Protein AF-A0A2P7BGU0-F1 (afdb_monomer_lite)

Radius of gyration: 14.82 Å; chains: 1; bounding box: 44×38×30 Å

pLDDT: mean 78.95, std 13.83, range [40.69, 91.56]

Foldseek 3Di:
DPPPPVVVVVVVVVVVQVVQVVVQVVCVVVVHDADTWPDKAFPVVVCVVVWTWIWTWGDPPPDIWIWTFTADPVRHGPDIDTDD

Organism: NCBI:txid314235

Structure (mmCIF, N/CA/C/O backbone):
data_AF-A0A2P7BGU0-F1
#
_entry.id   AF-A0A2P7BGU0-F1
#
loop_
_atom_site.group_PDB
_atom_site.id
_atom_site.type_symbol
_atom_site.label_atom_id
_atom_site.label_alt_id
_atom_site.label_comp_id
_atom_site.label_asym_id
_atom_site.label_entity_id
_atom_site.label_seq_id
_atom_site.pdbx_PDB_ins_code
_atom_site.Cartn_x
_atom_site.Cartn_y
_atom_site.Cartn_z
_atom_site.occupancy
_atom_site.B_iso_or_equiv
_atom_site.auth_seq_id
_atom_site.auth_comp_id
_atom_site.auth_asym_id
_atom_site.auth_atom_id
_atom_site.pdbx_PDB_model_num
ATOM 1 N N . MET A 1 1 ? 31.339 25.635 11.058 1.00 40.69 1 MET A N 1
ATOM 2 C CA . MET A 1 1 ? 30.371 24.828 11.835 1.00 40.69 1 MET A CA 1
ATOM 3 C C . MET A 1 1 ? 29.375 24.221 10.837 1.00 40.69 1 MET A C 1
ATOM 5 O O . MET A 1 1 ? 28.395 24.869 10.518 1.00 40.69 1 MET A O 1
ATOM 9 N N . LEU A 1 2 ? 29.686 23.077 10.206 1.00 47.66 2 LEU A N 1
ATOM 10 C CA . LEU A 1 2 ? 28.911 22.554 9.051 1.00 47.66 2 LEU A CA 1
ATOM 11 C C . LEU A 1 2 ? 28.758 21.016 9.029 1.00 47.66 2 LEU A C 1
ATOM 13 O O . LEU A 1 2 ? 28.306 20.458 8.039 1.00 47.66 2 LEU A O 1
ATOM 17 N N . VAL A 1 3 ? 29.112 20.322 10.116 1.00 51.12 3 VAL A N 1
ATOM 18 C CA . VAL A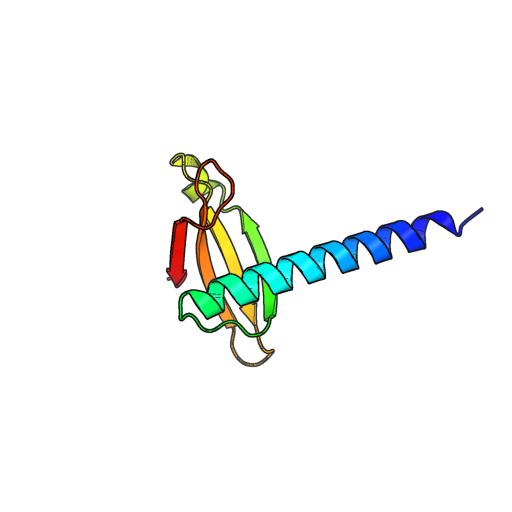 1 3 ? 29.107 18.844 10.165 1.00 51.12 3 VAL A CA 1
ATOM 19 C C . VAL A 1 3 ? 27.761 18.273 10.641 1.00 51.12 3 VAL A C 1
ATOM 21 O O . VAL A 1 3 ? 27.408 17.158 10.281 1.00 51.12 3 VAL A O 1
ATOM 24 N N . ALA A 1 4 ? 26.945 19.054 11.355 1.00 49.88 4 ALA A N 1
ATOM 25 C CA . ALA A 1 4 ? 25.728 18.532 11.979 1.00 49.88 4 ALA A CA 1
ATOM 26 C C . ALA A 1 4 ? 24.606 18.164 10.986 1.00 49.88 4 ALA A C 1
ATOM 28 O O . ALA A 1 4 ? 23.786 17.319 11.306 1.00 49.88 4 ALA A O 1
ATOM 29 N N . MET A 1 5 ? 24.541 18.744 9.779 1.00 50.09 5 MET A N 1
ATOM 30 C CA . MET A 1 5 ? 23.403 18.514 8.864 1.00 50.09 5 MET A CA 1
ATOM 31 C C . MET A 1 5 ? 23.476 17.181 8.095 1.00 50.09 5 MET A C 1
ATOM 33 O O . MET A 1 5 ? 22.440 16.664 7.674 1.00 50.09 5 MET A O 1
ATOM 37 N N . ALA A 1 6 ? 24.669 16.599 7.928 1.00 50.81 6 ALA A N 1
ATOM 38 C CA . ALA A 1 6 ? 24.846 15.351 7.178 1.00 50.81 6 ALA A CA 1
ATOM 39 C C . ALA A 1 6 ? 24.338 14.121 7.953 1.00 50.81 6 ALA A C 1
ATOM 41 O O . ALA A 1 6 ? 23.785 13.192 7.361 1.00 50.81 6 ALA A O 1
ATOM 42 N N . GLU A 1 7 ? 24.471 14.132 9.280 1.00 47.06 7 GLU A N 1
ATOM 43 C CA . GLU A 1 7 ? 24.087 13.006 10.137 1.00 47.06 7 GLU A CA 1
ATOM 44 C C . GLU A 1 7 ? 22.559 12.861 10.241 1.00 47.06 7 GLU A C 1
ATOM 46 O O . GLU A 1 7 ? 22.042 11.744 10.171 1.00 47.06 7 GLU A O 1
ATOM 51 N N . PHE A 1 8 ? 21.809 13.972 10.287 1.00 46.59 8 PHE A N 1
ATOM 52 C CA . PHE A 1 8 ? 20.337 13.938 10.287 1.00 46.59 8 PHE A CA 1
ATOM 53 C C . PHE A 1 8 ? 19.754 13.461 8.952 1.00 46.59 8 PHE A C 1
ATOM 55 O O . PHE A 1 8 ? 18.795 12.689 8.946 1.00 46.59 8 PHE A O 1
ATOM 62 N N . ALA A 1 9 ? 20.336 13.873 7.822 1.00 49.22 9 ALA A N 1
ATOM 63 C CA . ALA A 1 9 ? 19.885 13.434 6.503 1.00 49.22 9 ALA A CA 1
ATOM 64 C C . ALA A 1 9 ? 20.153 11.933 6.285 1.00 49.22 9 ALA A C 1
ATOM 66 O O . ALA A 1 9 ? 19.269 11.194 5.848 1.00 49.22 9 ALA A O 1
ATOM 67 N N . ALA A 1 10 ? 21.339 11.444 6.662 1.00 51.00 10 ALA A N 1
ATOM 68 C CA . ALA A 1 10 ? 21.669 10.024 6.573 1.00 51.00 10 ALA A CA 1
ATOM 69 C C . ALA A 1 10 ? 20.774 9.165 7.487 1.00 51.00 10 ALA A C 1
ATOM 71 O O . ALA A 1 10 ? 20.252 8.138 7.046 1.00 51.00 10 ALA A O 1
ATOM 72 N N . ALA A 1 11 ? 20.511 9.612 8.720 1.00 53.97 11 ALA A N 1
ATOM 73 C CA . ALA A 1 11 ? 19.616 8.922 9.648 1.00 53.97 11 ALA A CA 1
ATOM 74 C C . ALA A 1 11 ? 18.160 8.875 9.146 1.00 53.97 11 ALA A C 1
ATOM 76 O O . ALA A 1 11 ? 17.527 7.820 9.225 1.00 53.97 11 ALA A O 1
ATOM 77 N N . GLN A 1 12 ? 17.649 9.964 8.555 1.00 55.81 12 GLN A N 1
ATOM 78 C CA . GLN A 1 12 ? 16.316 9.983 7.934 1.00 55.81 12 GLN A CA 1
ATOM 79 C C . GLN A 1 12 ? 16.219 9.009 6.755 1.00 55.81 12 GLN A C 1
ATOM 81 O O . GLN A 1 12 ? 15.247 8.260 6.651 1.00 55.81 12 GLN A O 1
ATOM 86 N N . THR A 1 13 ? 17.244 8.941 5.898 1.00 61.12 13 THR A N 1
ATOM 87 C CA . THR A 1 13 ? 17.249 7.975 4.785 1.00 61.12 13 THR A CA 1
ATOM 88 C C . THR A 1 13 ? 17.340 6.524 5.261 1.00 61.12 13 THR A C 1
ATOM 90 O O . THR A 1 13 ? 16.724 5.645 4.661 1.00 61.12 13 THR A O 1
ATOM 93 N N . ALA A 1 14 ? 18.065 6.245 6.347 1.00 62.72 14 ALA A N 1
ATOM 94 C CA . ALA A 1 14 ? 18.147 4.905 6.921 1.00 62.72 14 ALA A CA 1
ATOM 95 C C . ALA A 1 14 ? 16.808 4.463 7.534 1.00 62.72 14 ALA A C 1
ATOM 97 O O . ALA A 1 14 ? 16.370 3.339 7.289 1.00 62.72 14 ALA A O 1
ATOM 98 N N . GLN A 1 15 ? 16.130 5.350 8.271 1.00 61.25 15 GLN A N 1
ATOM 99 C CA . GLN A 1 15 ? 14.810 5.079 8.848 1.00 61.25 15 GLN A CA 1
ATOM 100 C C . GLN A 1 15 ? 13.745 4.863 7.764 1.00 61.25 15 GLN A C 1
ATOM 102 O O . GLN A 1 15 ? 13.007 3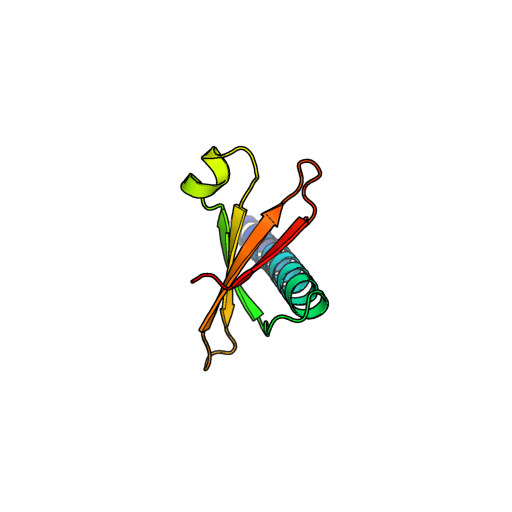.879 7.838 1.00 61.25 15 GLN A O 1
ATOM 107 N N . MET A 1 16 ? 13.722 5.694 6.713 1.00 64.56 16 MET A N 1
ATOM 108 C CA . MET A 1 16 ? 12.834 5.485 5.561 1.00 64.56 16 MET A CA 1
ATOM 109 C C . MET A 1 16 ? 13.103 4.149 4.864 1.00 64.56 16 MET A C 1
ATOM 111 O O . MET A 1 16 ? 12.171 3.390 4.632 1.00 64.56 16 MET A O 1
ATOM 115 N N . ARG A 1 17 ? 14.369 3.780 4.628 1.00 69.25 17 ARG A N 1
ATOM 116 C CA . ARG A 1 17 ? 14.716 2.480 4.020 1.00 69.25 17 ARG A CA 1
ATOM 117 C C . ARG A 1 17 ? 14.302 1.284 4.877 1.00 69.25 17 ARG A C 1
ATOM 119 O O . ARG A 1 17 ? 13.962 0.231 4.337 1.00 69.25 17 ARG A O 1
ATOM 126 N N . ILE A 1 18 ? 14.372 1.396 6.205 1.00 72.88 18 ILE A N 1
ATOM 127 C CA . ILE A 1 18 ? 13.889 0.343 7.111 1.00 72.88 18 ILE A CA 1
ATOM 128 C C . ILE A 1 18 ? 12.367 0.216 6.989 1.00 72.88 18 ILE A C 1
ATOM 130 O O . ILE A 1 18 ? 11.870 -0.903 6.858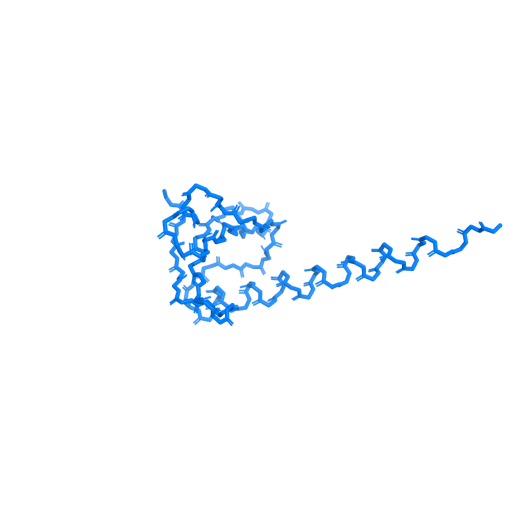 1.00 72.88 18 ILE A O 1
ATOM 134 N N . LEU A 1 19 ? 11.649 1.342 6.958 1.00 71.38 19 LEU A N 1
ATOM 135 C CA . LEU A 1 19 ? 10.197 1.380 6.790 1.00 71.38 19 LEU A CA 1
ATOM 136 C C . LEU A 1 19 ? 9.761 0.806 5.430 1.00 71.38 19 LEU A C 1
ATOM 138 O O . LEU A 1 19 ? 8.895 -0.065 5.382 1.00 71.38 19 LEU A O 1
ATOM 142 N N . GLU A 1 20 ? 10.423 1.200 4.340 1.00 79.06 20 GLU A N 1
ATOM 143 C CA . GLU A 1 20 ? 10.220 0.660 2.987 1.00 79.06 20 GLU A CA 1
ATOM 144 C C . GLU A 1 20 ? 10.396 -0.865 2.957 1.00 79.06 20 GLU A C 1
ATOM 146 O O . GLU A 1 20 ? 9.579 -1.592 2.390 1.00 79.06 20 GLU A O 1
ATOM 151 N N . ARG A 1 21 ? 11.443 -1.385 3.612 1.00 80.75 21 ARG A N 1
ATOM 152 C CA . ARG A 1 21 ? 11.695 -2.832 3.699 1.00 80.75 21 ARG A CA 1
ATOM 153 C C . ARG A 1 21 ? 10.634 -3.556 4.519 1.00 80.75 21 ARG A C 1
ATOM 155 O O . ARG A 1 21 ? 10.278 -4.683 4.173 1.00 80.75 21 ARG A O 1
ATOM 162 N N . GLN A 1 22 ? 10.161 -2.957 5.610 1.00 81.44 22 GLN A N 1
ATOM 163 C CA . GLN A 1 22 ? 9.084 -3.522 6.425 1.00 81.44 22 GLN A CA 1
ATOM 164 C C . GLN A 1 22 ? 7.775 -3.580 5.634 1.00 81.44 22 GLN A C 1
ATOM 166 O O . GLN A 1 22 ? 7.135 -4.631 5.610 1.00 81.44 22 GLN A O 1
ATOM 171 N N . ALA A 1 23 ? 7.434 -2.511 4.912 1.00 79.56 23 ALA A N 1
ATOM 172 C CA . ALA A 1 23 ? 6.278 -2.472 4.025 1.00 79.56 23 ALA A CA 1
ATOM 173 C C . ALA A 1 23 ? 6.385 -3.525 2.906 1.00 79.56 23 ALA A C 1
ATOM 175 O O . ALA A 1 23 ? 5.475 -4.336 2.748 1.00 79.56 23 ALA A O 1
ATOM 176 N N . ALA A 1 24 ? 7.529 -3.619 2.216 1.00 86.06 24 ALA A N 1
ATOM 177 C CA . ALA A 1 24 ? 7.760 -4.642 1.189 1.00 86.06 24 ALA A CA 1
ATOM 178 C C . ALA A 1 24 ? 7.614 -6.073 1.735 1.00 86.06 24 ALA A C 1
ATOM 180 O O . ALA A 1 24 ? 7.091 -6.964 1.066 1.00 86.06 24 ALA A O 1
ATOM 181 N N . ARG A 1 25 ? 8.086 -6.326 2.963 1.00 86.69 25 ARG A N 1
ATOM 182 C CA . ARG A 1 25 ? 7.916 -7.625 3.635 1.00 86.69 25 ARG A CA 1
ATOM 183 C C . ARG A 1 25 ? 6.454 -7.904 3.958 1.00 86.69 25 ARG A C 1
ATOM 185 O O . ARG A 1 25 ? 6.008 -9.017 3.716 1.00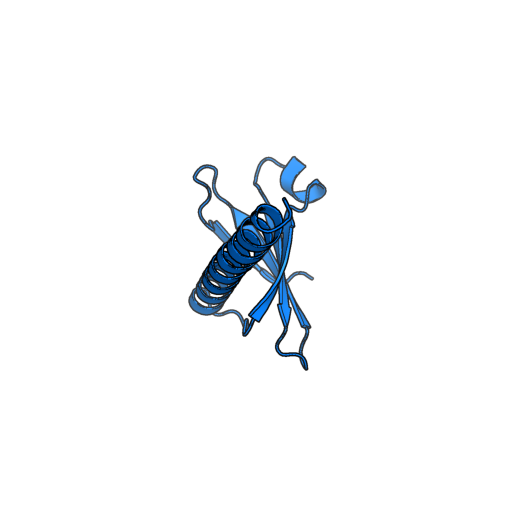 86.69 25 ARG A O 1
ATOM 192 N N . ALA A 1 26 ? 5.715 -6.923 4.468 1.00 85.31 26 ALA A N 1
ATOM 193 C CA . ALA A 1 26 ? 4.299 -7.096 4.769 1.00 85.31 26 ALA A CA 1
ATOM 194 C C . ALA A 1 26 ? 3.474 -7.394 3.506 1.00 85.31 26 ALA A C 1
ATOM 196 O O . ALA A 1 26 ? 2.651 -8.305 3.521 1.00 85.31 26 ALA A O 1
ATOM 197 N N . ILE A 1 27 ? 3.759 -6.693 2.404 1.00 87.00 27 ILE A N 1
ATOM 198 C CA . ILE A 1 27 ? 3.114 -6.912 1.100 1.00 87.00 27 ILE A CA 1
ATOM 199 C C . ILE A 1 27 ? 3.409 -8.325 0.578 1.00 87.00 27 ILE A C 1
ATOM 201 O O . ILE A 1 27 ? 2.483 -9.057 0.229 1.00 87.00 27 ILE A O 1
ATOM 205 N N . ARG A 1 28 ? 4.677 -8.758 0.618 1.00 89.31 28 ARG A N 1
ATOM 206 C CA . ARG A 1 28 ? 5.065 -10.128 0.236 1.00 89.31 28 ARG A CA 1
ATOM 207 C C . ARG A 1 28 ? 4.446 -11.203 1.123 1.00 89.31 28 ARG A C 1
ATOM 209 O O . ARG A 1 28 ? 3.981 -12.213 0.608 1.00 89.31 28 ARG A O 1
ATOM 216 N N . ASN A 1 29 ? 4.400 -10.987 2.437 1.00 88.12 29 ASN A N 1
ATOM 217 C CA . ASN A 1 29 ? 3.784 -11.926 3.379 1.00 88.12 29 ASN A CA 1
ATOM 218 C C . ASN A 1 29 ? 2.275 -12.083 3.148 1.00 88.12 29 ASN A C 1
ATOM 220 O O . ASN A 1 29 ? 1.722 -13.132 3.460 1.00 88.12 29 ASN A O 1
ATOM 224 N N . ALA A 1 30 ? 1.617 -11.068 2.587 1.00 86.00 30 ALA A N 1
ATOM 225 C CA . ALA A 1 30 ? 0.218 -11.140 2.178 1.00 86.00 30 ALA A CA 1
ATOM 226 C C . ALA A 1 30 ? 0.010 -11.803 0.799 1.00 86.00 30 ALA A C 1
ATOM 228 O O . ALA A 1 30 ? -1.126 -11.902 0.346 1.00 86.00 30 ALA A O 1
ATOM 229 N N . GLY A 1 31 ? 1.080 -12.254 0.132 1.00 87.44 31 GLY A N 1
ATOM 230 C CA . GLY A 1 31 ? 1.024 -12.949 -1.158 1.00 87.44 31 GLY A CA 1
ATOM 231 C C . GLY A 1 31 ? 1.114 -12.043 -2.390 1.00 87.44 31 GLY A C 1
ATOM 232 O O . GLY A 1 31 ? 0.950 -12.528 -3.507 1.00 87.44 31 GLY A O 1
ATOM 233 N N . PHE A 1 32 ? 1.386 -10.748 -2.215 1.00 89.50 32 PHE A N 1
ATOM 234 C CA . PHE A 1 32 ? 1.530 -9.800 -3.322 1.00 89.50 32 PHE A CA 1
ATOM 235 C C . PHE A 1 32 ? 2.989 -9.647 -3.761 1.00 89.50 32 PHE A C 1
ATOM 237 O O . PHE A 1 32 ? 3.931 -9.885 -2.999 1.00 89.50 32 PHE A O 1
ATOM 244 N N . TRP A 1 33 ? 3.190 -9.211 -5.003 1.00 89.25 33 TRP A N 1
ATOM 245 C CA . TRP A 1 33 ? 4.525 -8.975 -5.539 1.00 89.25 33 TRP A CA 1
ATOM 246 C C . TRP A 1 33 ? 5.079 -7.628 -5.053 1.00 89.25 33 TRP A C 1
ATOM 248 O O . TRP A 1 33 ? 4.526 -6.578 -5.355 1.00 89.25 33 TRP A O 1
ATOM 258 N N . CYS A 1 34 ? 6.184 -7.624 -4.311 1.00 89.81 34 CYS A N 1
ATOM 259 C CA . CYS A 1 34 ? 6.867 -6.377 -3.969 1.00 89.81 34 CYS A CA 1
ATOM 260 C C . CYS A 1 34 ? 8.347 -6.621 -3.692 1.00 89.81 34 CYS A C 1
ATOM 262 O O . CYS A 1 34 ? 8.696 -7.196 -2.657 1.00 89.81 34 CYS A O 1
ATOM 264 N N . ASP A 1 35 ? 9.218 -6.194 -4.606 1.00 87.69 35 ASP A N 1
ATOM 265 C CA . ASP A 1 35 ? 10.663 -6.298 -4.399 1.00 87.69 35 ASP A CA 1
ATOM 266 C C . ASP A 1 35 ? 11.178 -5.162 -3.507 1.00 87.69 35 ASP A C 1
ATOM 268 O O . ASP A 1 35 ? 11.645 -5.390 -2.382 1.00 87.69 35 ASP A O 1
ATOM 272 N N . LYS A 1 36 ? 10.982 -3.922 -3.968 1.00 86.06 36 LYS A N 1
ATOM 273 C CA . LYS A 1 36 ? 11.302 -2.702 -3.235 1.00 86.06 36 LYS A CA 1
ATOM 274 C C . LYS A 1 36 ? 10.111 -1.749 -3.250 1.00 86.06 36 LYS A C 1
ATOM 276 O O . LYS A 1 36 ? 9.495 -1.531 -4.283 1.00 86.06 36 LYS A O 1
ATOM 281 N N . VAL A 1 37 ? 9.830 -1.136 -2.104 1.00 87.75 37 VAL A N 1
ATOM 282 C CA . VAL A 1 37 ? 8.926 0.016 -2.029 1.00 87.75 37 VAL A CA 1
ATOM 283 C C . VAL A 1 37 ? 9.703 1.252 -2.468 1.00 87.75 37 VAL A C 1
ATOM 285 O O . VAL A 1 37 ? 10.722 1.582 -1.861 1.00 87.75 37 VAL A O 1
ATOM 288 N N . SER A 1 38 ? 9.271 1.885 -3.554 1.00 84.94 38 SER A N 1
ATOM 289 C CA . SER A 1 38 ? 9.866 3.128 -4.059 1.00 84.94 38 SER A CA 1
ATOM 290 C C . SER A 1 38 ? 9.158 4.366 -3.522 1.00 84.94 38 SER A C 1
ATOM 292 O O . SER A 1 38 ? 9.789 5.410 -3.387 1.00 84.94 38 SER A O 1
ATOM 294 N N . GLU A 1 39 ? 7.873 4.241 -3.196 1.00 83.00 39 GLU A N 1
ATOM 295 C CA . GLU A 1 39 ? 7.038 5.348 -2.751 1.00 83.00 39 GLU A CA 1
ATOM 296 C C . GLU A 1 39 ? 5.910 4.838 -1.852 1.00 83.00 39 GLU A C 1
ATOM 298 O O . GLU A 1 39 ? 5.337 3.772 -2.093 1.00 83.00 39 GLU A O 1
ATOM 303 N N . ALA A 1 40 ? 5.595 5.593 -0.803 1.00 84.06 40 ALA A N 1
ATOM 304 C CA . ALA A 1 40 ? 4.494 5.303 0.103 1.00 84.06 40 ALA A CA 1
ATOM 305 C C . ALA A 1 40 ? 3.830 6.612 0.537 1.00 84.06 40 ALA A C 1
ATOM 307 O O . ALA A 1 40 ? 4.471 7.468 1.144 1.00 84.06 40 ALA A O 1
ATOM 308 N N . GLU A 1 41 ? 2.541 6.757 0.250 1.00 85.94 41 GLU A N 1
ATOM 309 C CA . GLU A 1 41 ? 1.776 7.973 0.508 1.00 85.94 41 GLU A CA 1
ATOM 310 C C . GLU A 1 41 ? 0.412 7.642 1.105 1.00 85.94 41 GLU A C 1
ATOM 312 O O . GLU A 1 41 ? -0.235 6.675 0.715 1.00 85.94 41 GLU A O 1
ATOM 317 N N . ILE A 1 42 ? -0.070 8.460 2.039 1.00 86.06 42 ILE A N 1
ATOM 318 C CA . ILE A 1 42 ? -1.435 8.317 2.559 1.00 86.06 42 ILE A CA 1
ATOM 319 C C . ILE A 1 42 ? -2.405 8.892 1.528 1.00 86.06 42 ILE A C 1
ATOM 321 O O . ILE A 1 42 ? -2.348 10.084 1.214 1.00 86.06 42 ILE A O 1
ATOM 325 N N . ASP A 1 43 ? -3.337 8.072 1.048 1.00 86.50 43 ASP A N 1
ATOM 326 C CA . ASP A 1 43 ? -4.428 8.556 0.216 1.00 86.50 43 ASP A CA 1
ATOM 327 C C . ASP A 1 43 ? -5.446 9.272 1.106 1.00 86.50 43 ASP A C 1
ATOM 329 O O . ASP A 1 43 ? -6.231 8.645 1.820 1.00 86.50 43 ASP A O 1
ATOM 333 N N . LYS A 1 44 ? -5.421 10.607 1.091 1.00 85.62 44 LYS A N 1
ATOM 334 C CA . LYS A 1 44 ? -6.303 11.442 1.919 1.00 85.62 44 LYS A CA 1
ATOM 335 C C . LYS A 1 44 ? -7.778 11.323 1.532 1.00 85.62 44 LYS A C 1
ATOM 337 O O . LYS A 1 44 ? -8.630 11.543 2.386 1.00 85.62 44 LYS A O 1
ATOM 342 N N . VAL A 1 45 ? -8.084 10.990 0.277 1.00 85.38 45 VAL A N 1
ATOM 343 C CA . VAL A 1 45 ? -9.461 10.895 -0.227 1.00 85.38 45 VAL A CA 1
ATOM 344 C C . VAL A 1 45 ? -10.110 9.617 0.287 1.00 85.38 45 VAL A C 1
ATOM 346 O O . VAL A 1 45 ? -11.198 9.660 0.856 1.00 85.38 45 VAL A O 1
ATOM 349 N N . LEU A 1 46 ? -9.417 8.487 0.160 1.00 83.56 46 LEU A N 1
ATOM 350 C CA . LEU A 1 46 ? -9.867 7.214 0.716 1.00 83.56 46 LEU A CA 1
ATOM 351 C C . LEU A 1 46 ? -9.799 7.227 2.245 1.00 83.56 46 LEU A C 1
ATOM 353 O O . LEU A 1 46 ? -10.708 6.724 2.903 1.00 83.56 46 LEU A O 1
ATOM 357 N N . SER A 1 47 ? -8.790 7.890 2.817 1.00 83.62 47 SER A N 1
ATOM 358 C CA . SER A 1 47 ? -8.673 8.022 4.272 1.00 83.62 47 SER A CA 1
ATOM 359 C C . SER A 1 47 ? -9.762 8.881 4.910 1.00 83.62 47 SER A C 1
ATOM 361 O O . SER A 1 47 ? -10.052 8.718 6.095 1.00 83.62 47 SER A O 1
ATOM 363 N N . ALA A 1 48 ? -10.424 9.749 4.138 1.00 80.31 48 ALA A N 1
ATOM 364 C CA . ALA A 1 48 ? -11.564 10.526 4.618 1.00 80.31 48 ALA A CA 1
ATOM 365 C C . ALA A 1 48 ? -12.772 9.647 4.997 1.00 80.31 48 ALA A C 1
ATOM 367 O O . ALA A 1 48 ? -13.640 10.092 5.743 1.00 80.31 48 ALA A O 1
ATOM 368 N N . GLN A 1 49 ? -12.813 8.389 4.542 1.00 76.38 49 GLN A N 1
ATOM 369 C CA . GLN A 1 49 ? -13.855 7.415 4.892 1.00 76.38 49 GLN A CA 1
ATOM 370 C C . GLN A 1 49 ? -13.643 6.774 6.280 1.00 76.38 49 GLN A C 1
ATOM 372 O O . GLN A 1 49 ? -14.391 5.882 6.675 1.00 76.38 49 GLN A O 1
ATOM 377 N N . GLY A 1 50 ? -12.631 7.223 7.031 1.00 78.19 50 GLY A N 1
ATOM 378 C CA . GLY A 1 50 ? -12.375 6.841 8.423 1.00 78.19 50 GLY A CA 1
ATOM 379 C C . GLY A 1 50 ? -11.307 5.762 8.614 1.00 78.19 50 GLY A C 1
ATOM 380 O O . GLY A 1 50 ? -10.812 5.593 9.726 1.00 78.19 50 GLY A O 1
ATOM 381 N N . GLN A 1 51 ? -10.909 5.054 7.555 1.00 84.50 51 GLN A N 1
ATOM 382 C CA . GLN A 1 51 ? -9.799 4.095 7.586 1.00 84.50 51 GLN A CA 1
ATOM 383 C C . GLN A 1 51 ? -8.576 4.711 6.924 1.00 84.50 51 GLN A C 1
ATOM 385 O O . GLN A 1 51 ? -8.679 5.157 5.792 1.00 84.50 51 GLN A O 1
ATOM 390 N N . THR A 1 52 ? -7.410 4.704 7.569 1.00 88.25 52 THR A N 1
ATOM 391 C CA . THR A 1 52 ? -6.189 5.215 6.930 1.00 88.25 52 THR A CA 1
ATOM 392 C C . THR A 1 52 ? -5.782 4.288 5.787 1.00 88.25 52 THR A C 1
ATOM 394 O O . THR A 1 52 ? -5.409 3.139 6.021 1.00 88.25 52 THR A O 1
ATOM 397 N N . VAL A 1 53 ? -5.831 4.786 4.555 1.00 88.88 53 VAL A N 1
ATOM 398 C CA . VAL A 1 53 ? -5.401 4.060 3.359 1.00 88.88 53 VAL A CA 1
ATOM 399 C C . VAL A 1 53 ? -4.061 4.615 2.900 1.00 88.88 53 VAL A C 1
ATOM 401 O O . VAL A 1 53 ? -3.930 5.804 2.621 1.00 88.88 53 VAL A O 1
ATOM 404 N N . VAL A 1 54 ? -3.057 3.748 2.809 1.00 87.31 54 VAL A N 1
ATOM 405 C CA . VAL A 1 54 ? -1.718 4.075 2.316 1.00 87.31 54 VAL A CA 1
ATOM 406 C C . VAL A 1 54 ? -1.547 3.459 0.936 1.00 87.31 54 VAL A C 1
ATOM 408 O O . VAL A 1 54 ? -1.653 2.246 0.767 1.00 87.31 54 VAL A O 1
ATOM 411 N N . ARG A 1 55 ? -1.281 4.295 -0.060 1.00 89.75 55 ARG A N 1
ATOM 412 C CA . ARG A 1 55 ? -0.838 3.876 -1.382 1.00 89.75 55 ARG A CA 1
ATOM 413 C C . ARG A 1 55 ? 0.651 3.582 -1.328 1.00 89.75 55 ARG A C 1
ATOM 415 O O . ARG A 1 55 ? 1.433 4.428 -0.910 1.00 89.75 55 ARG A O 1
ATOM 422 N N . VAL A 1 56 ? 1.039 2.396 -1.770 1.00 89.81 56 VAL A N 1
ATOM 423 C CA . VAL A 1 56 ? 2.439 1.984 -1.831 1.00 89.81 56 VAL A CA 1
ATOM 424 C C . VAL A 1 56 ? 2.772 1.545 -3.243 1.00 89.81 56 VAL A C 1
ATOM 426 O O . VAL A 1 56 ? 2.069 0.713 -3.809 1.00 89.81 56 VAL A O 1
ATOM 429 N N . THR A 1 57 ? 3.847 2.089 -3.798 1.00 90.50 57 THR A N 1
ATOM 430 C CA . THR A 1 57 ? 4.391 1.694 -5.095 1.00 90.50 57 THR A CA 1
ATOM 431 C C . THR A 1 57 ? 5.539 0.719 -4.868 1.00 90.50 57 THR A C 1
ATOM 433 O O . THR A 1 57 ? 6.532 1.046 -4.213 1.00 90.50 57 THR A O 1
ATOM 436 N N . CYS A 1 58 ? 5.396 -0.485 -5.411 1.00 90.75 58 CYS A N 1
ATOM 437 C CA . CYS A 1 58 ? 6.452 -1.476 -5.492 1.00 90.75 58 CYS A CA 1
ATOM 438 C C . CYS A 1 58 ? 7.085 -1.446 -6.883 1.00 90.75 58 CYS A C 1
ATOM 440 O O . CYS A 1 58 ? 6.385 -1.458 -7.896 1.00 90.75 58 CYS A O 1
ATOM 442 N N . ASP A 1 59 ? 8.411 -1.406 -6.910 1.00 89.19 59 ASP A N 1
ATOM 443 C CA . ASP A 1 59 ? 9.219 -1.281 -8.116 1.00 89.19 59 ASP A CA 1
ATOM 444 C C . ASP A 1 59 ? 10.473 -2.161 -8.008 1.00 89.19 59 ASP A C 1
ATOM 446 O O . ASP A 1 59 ? 11.140 -2.166 -6.973 1.00 89.19 59 ASP A O 1
ATOM 450 N N . ASP A 1 60 ? 10.809 -2.891 -9.073 1.00 86.44 60 ASP A N 1
ATOM 451 C CA . ASP A 1 60 ? 12.084 -3.618 -9.229 1.00 86.44 60 ASP A CA 1
ATOM 452 C C . ASP A 1 60 ? 12.981 -3.022 -10.335 1.00 86.44 60 ASP A C 1
ATOM 454 O O . ASP A 1 60 ? 13.992 -3.612 -10.720 1.00 86.44 60 ASP A O 1
ATOM 458 N N . ARG A 1 61 ? 12.634 -1.815 -10.803 1.00 82.81 61 ARG A N 1
ATOM 459 C CA . ARG A 1 61 ? 13.150 -1.070 -11.964 1.00 82.81 61 ARG A CA 1
ATOM 460 C C . ARG A 1 61 ? 12.661 -1.567 -13.324 1.00 82.81 61 ARG A C 1
ATOM 462 O O . ARG A 1 61 ? 13.040 -0.985 -14.339 1.00 82.81 61 ARG A O 1
ATOM 469 N N . THR A 1 62 ? 11.855 -2.624 -13.368 1.00 86.06 62 THR A N 1
ATOM 470 C CA . THR A 1 62 ? 11.306 -3.202 -14.608 1.00 86.06 62 THR A CA 1
ATOM 471 C C . THR A 1 62 ? 9.787 -3.349 -14.573 1.00 86.06 62 THR A C 1
ATOM 473 O O . THR A 1 62 ? 9.129 -3.240 -15.607 1.00 86.06 62 THR A O 1
ATOM 476 N N . ARG A 1 63 ? 9.217 -3.541 -13.385 1.00 86.38 63 ARG A N 1
ATOM 477 C CA . ARG A 1 63 ? 7.792 -3.653 -13.114 1.00 86.38 63 ARG A CA 1
ATOM 478 C C . ARG A 1 63 ? 7.414 -2.648 -12.040 1.00 86.38 63 ARG A C 1
ATOM 480 O O . ARG A 1 63 ? 8.037 -2.593 -10.987 1.00 86.38 63 ARG A O 1
ATOM 487 N N . TYR A 1 64 ? 6.336 -1.923 -12.304 1.00 88.81 64 TYR A N 1
ATOM 488 C CA . TYR A 1 64 ? 5.732 -0.985 -11.371 1.00 88.81 64 TYR A CA 1
ATOM 489 C C . TYR A 1 64 ? 4.352 -1.506 -10.999 1.00 88.81 64 TYR A C 1
ATOM 491 O O . TYR A 1 64 ? 3.510 -1.716 -11.873 1.00 88.81 64 TYR A O 1
ATOM 499 N N . GLU A 1 65 ? 4.118 -1.726 -9.710 1.00 90.06 65 GLU A N 1
ATOM 500 C CA . GLU A 1 65 ? 2.818 -2.158 -9.212 1.00 90.06 65 GLU A CA 1
ATOM 501 C C . GLU A 1 65 ? 2.460 -1.419 -7.935 1.00 90.06 65 GLU A C 1
ATOM 503 O O . GLU A 1 65 ? 3.263 -1.290 -7.013 1.00 90.06 65 GLU A O 1
ATOM 508 N N . GLN A 1 66 ? 1.239 -0.905 -7.899 1.00 91.56 66 GLN A N 1
ATOM 509 C CA . GLN A 1 66 ? 0.743 -0.118 -6.786 1.00 91.56 66 GLN A CA 1
ATOM 510 C C . GLN A 1 66 ? -0.230 -0.940 -5.946 1.00 91.56 66 GLN A C 1
ATOM 512 O O . GLN A 1 66 ? -1.025 -1.724 -6.466 1.00 91.56 66 GLN A O 1
ATOM 517 N N . TYR A 1 67 ? -0.197 -0.712 -4.638 1.00 91.00 67 TYR A N 1
ATOM 518 C CA . TYR A 1 67 ? -1.028 -1.394 -3.658 1.00 91.00 67 TYR A CA 1
ATOM 519 C C . TYR A 1 67 ? -1.733 -0.404 -2.732 1.00 91.00 67 TYR A C 1
ATOM 521 O O . TYR A 1 67 ? -1.184 0.632 -2.356 1.00 91.00 67 TYR A O 1
ATOM 529 N N . LYS A 1 68 ? -2.958 -0.756 -2.346 1.00 90.88 68 LYS A N 1
ATOM 530 C CA . LYS A 1 68 ? -3.777 -0.121 -1.311 1.00 90.88 68 LYS A CA 1
ATOM 531 C C . LYS A 1 68 ? -3.550 -0.874 -0.005 1.00 90.88 68 LYS A C 1
ATOM 533 O O . LYS A 1 68 ? -3.976 -2.019 0.124 1.00 90.88 68 LYS A O 1
ATOM 538 N N . LEU A 1 69 ? -2.896 -0.242 0.962 1.00 89.38 69 LEU A N 1
ATOM 539 C CA . LEU A 1 69 ? -2.784 -0.744 2.328 1.00 89.38 69 LEU A CA 1
ATOM 540 C C . LEU A 1 69 ? -3.837 -0.060 3.188 1.00 89.38 69 LEU A C 1
ATOM 542 O O . LEU A 1 69 ? -3.729 1.123 3.495 1.00 89.38 69 LEU A O 1
ATOM 546 N N . THR A 1 70 ? -4.849 -0.804 3.605 1.00 90.12 70 THR A N 1
ATOM 547 C CA . THR A 1 70 ? -5.815 -0.314 4.589 1.00 90.12 70 THR A CA 1
ATOM 548 C C . THR A 1 70 ? -5.257 -0.568 5.979 1.00 90.12 70 THR A C 1
ATOM 550 O O . THR A 1 70 ? -4.940 -1.710 6.318 1.00 90.12 70 THR A O 1
ATOM 553 N N . MET A 1 71 ? -5.121 0.477 6.786 1.00 86.25 71 MET A N 1
ATOM 554 C CA . MET A 1 71 ? -4.606 0.393 8.148 1.00 86.25 71 MET A CA 1
ATOM 555 C C . MET A 1 71 ? -5.754 0.286 9.154 1.00 86.25 71 MET A C 1
ATOM 557 O O . MET A 1 71 ? -6.827 0.865 8.982 1.00 86.25 71 MET A O 1
ATOM 561 N N . THR A 1 72 ? -5.511 -0.430 10.246 1.00 85.00 72 THR A N 1
ATOM 562 C CA . THR A 1 72 ? -6.369 -0.409 11.430 1.00 85.00 72 THR A CA 1
ATOM 563 C C . THR A 1 72 ? -6.140 0.876 12.240 1.00 85.00 72 THR A C 1
ATOM 565 O O . THR A 1 72 ? -5.083 1.502 12.120 1.00 85.00 72 THR A O 1
ATOM 568 N N . PRO A 1 73 ? -7.042 1.213 13.182 1.00 81.00 73 PRO A N 1
ATOM 569 C CA . PRO A 1 73 ? -6.811 2.285 14.159 1.00 81.00 73 PRO A CA 1
ATOM 570 C C . PRO A 1 73 ? -5.575 2.081 15.056 1.00 81.00 73 PRO A C 1
ATOM 572 O O . PRO A 1 73 ? -5.161 3.002 15.750 1.00 81.00 73 PRO A O 1
ATOM 575 N N . LYS A 1 74 ? -4.987 0.874 15.069 1.00 81.56 74 LYS A N 1
ATOM 576 C CA . LYS A 1 74 ? -3.760 0.538 15.809 1.00 81.56 74 LYS A CA 1
ATOM 577 C C . LYS A 1 74 ? -2.497 0.645 14.941 1.00 81.56 74 LYS A C 1
ATOM 579 O O . LYS A 1 74 ? -1.463 0.105 15.322 1.00 81.56 74 LYS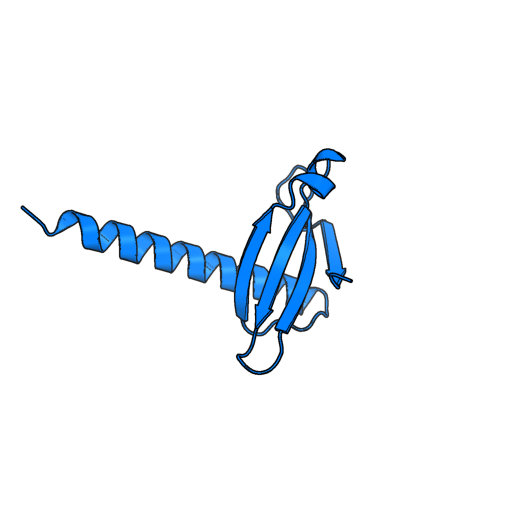 A O 1
ATOM 584 N N . ASN A 1 75 ? -2.577 1.293 13.774 1.00 73.81 75 ASN A N 1
ATOM 585 C CA . ASN A 1 75 ? -1.492 1.416 12.791 1.00 73.81 75 ASN A CA 1
ATOM 586 C C . ASN A 1 75 ? -0.937 0.071 12.283 1.00 73.81 75 ASN A C 1
ATOM 588 O O . ASN A 1 75 ? 0.227 -0.028 11.899 1.00 73.81 75 ASN A O 1
ATOM 592 N N . THR A 1 76 ? -1.759 -0.979 12.254 1.00 81.25 76 THR A N 1
ATOM 593 C CA . THR A 1 76 ? -1.394 -2.268 11.642 1.00 81.25 76 THR A CA 1
ATOM 594 C C . THR A 1 76 ? -2.089 -2.443 10.300 1.00 81.25 76 THR A C 1
ATOM 596 O O . THR A 1 76 ? -3.170 -1.899 10.091 1.00 81.25 76 THR A O 1
ATOM 599 N N . ILE A 1 77 ? -1.487 -3.182 9.367 1.00 84.88 77 ILE A N 1
ATOM 600 C CA . ILE A 1 77 ? -2.107 -3.433 8.059 1.00 84.88 77 ILE A CA 1
ATOM 601 C C . ILE A 1 77 ? -3.298 -4.377 8.259 1.00 84.88 77 ILE A C 1
ATOM 603 O O . ILE A 1 77 ? -3.125 -5.513 8.692 1.00 84.88 77 ILE A O 1
ATOM 607 N N . ALA A 1 78 ? -4.501 -3.891 7.960 1.00 87.06 78 ALA A N 1
ATOM 608 C CA . ALA A 1 78 ? -5.742 -4.658 7.994 1.00 87.06 78 ALA A CA 1
ATOM 609 C C . ALA A 1 78 ? -5.959 -5.431 6.690 1.00 87.06 78 ALA A C 1
ATOM 611 O O . ALA A 1 78 ? -6.413 -6.573 6.706 1.00 87.06 78 ALA A O 1
ATOM 612 N N . LYS A 1 79 ? -5.663 -4.785 5.556 1.00 88.81 79 LYS A N 1
ATOM 613 C CA . LYS A 1 79 ? -5.947 -5.308 4.218 1.00 88.81 79 LYS A CA 1
ATOM 614 C C . LYS A 1 79 ? -4.949 -4.765 3.201 1.00 88.81 79 LYS A C 1
ATOM 616 O O . LYS A 1 79 ? -4.542 -3.608 3.302 1.00 88.81 79 LYS A O 1
ATOM 621 N N . ILE A 1 80 ? -4.583 -5.597 2.228 1.00 89.88 80 ILE A N 1
ATOM 622 C CA . ILE A 1 80 ? -3.738 -5.234 1.085 1.00 89.88 80 ILE A CA 1
ATOM 623 C C . ILE A 1 80 ? -4.511 -5.562 -0.188 1.00 89.88 80 ILE A C 1
ATOM 625 O O . ILE A 1 80 ? -5.036 -6.666 -0.318 1.00 89.88 80 ILE A O 1
ATOM 629 N N . GLU A 1 81 ? -4.604 -4.606 -1.106 1.00 91.12 81 GLU A N 1
ATOM 630 C CA . GLU A 1 81 ? -5.288 -4.766 -2.393 1.00 91.12 81 GLU A CA 1
ATOM 631 C C . GLU A 1 81 ? -4.457 -4.162 -3.522 1.00 91.12 81 GLU A C 1
ATOM 633 O O . GLU A 1 81 ? -3.688 -3.230 -3.299 1.00 91.12 81 GLU A O 1
ATOM 638 N N . VAL A 1 82 ? -4.617 -4.662 -4.749 1.00 88.75 82 VAL A N 1
ATOM 639 C CA . VAL A 1 82 ? -3.980 -4.047 -5.924 1.00 88.75 82 VAL A CA 1
ATOM 640 C C . VAL A 1 82 ? -4.647 -2.703 -6.204 1.00 88.75 82 VAL A C 1
ATOM 642 O O . VAL A 1 82 ? -5.877 -2.592 -6.212 1.00 88.75 82 VAL A O 1
ATOM 645 N N . TRP A 1 83 ? -3.840 -1.674 -6.443 1.00 82.00 83 TRP A N 1
ATOM 646 C CA . TRP A 1 83 ? -4.318 -0.369 -6.871 1.00 82.00 83 TRP A CA 1
ATOM 647 C C . TRP A 1 83 ? -4.728 -0.443 -8.347 1.00 82.00 83 TRP A C 1
ATOM 649 O O . TRP A 1 83 ? -3.926 -0.219 -9.249 1.00 82.00 83 TRP A O 1
ATOM 659 N N . LYS A 1 84 ? -5.984 -0.824 -8.574 1.00 70.25 84 LYS A N 1
ATOM 660 C CA . LYS A 1 84 ? -6.696 -0.642 -9.841 1.00 70.25 84 LYS A CA 1
ATOM 661 C C . LYS A 1 84 ? -7.603 0.580 -9.770 1.00 70.25 84 LYS A C 1
ATOM 663 O O . LYS A 1 84 ? -8.006 0.949 -8.629 1.00 70.25 84 LYS A O 1
#

Secondary structure (DSSP, 8-state):
--SHHHHHHHHHHHHHHHHHHHHHHHHHHTT---SEEEEEEEEHHHHTTSS-EEEEEEE-SS-EEEEEEEEPTTSSEEEEEE--

Sequence (84 aa):
MLVAMAEFAAAQTAQMRILERQAARAIRNAGFWCDKVSEAEIDKV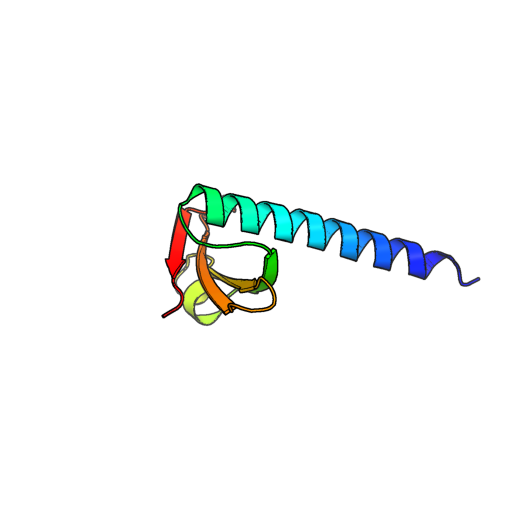LSAQGQTVVRVTCDDRTRYEQYKLTMTPKNTIAKIEVWK